Protein AF-A0A382CLF4-F1 (afdb_monomer_lite)

Sequence (168 aa):
VFVFDQLRSKDIPIRVMTAFILCCMLLLTVNLWRLQVASGEDYRVRQENQSVRAVRLPATRGRILDSNQQPLAVNRLRFDVHMYIDELRPLFYTHYMRLKDGRKLRRAEQDELGRTARYQVVSNLTMQVSLRLGQPLVLDEEKFHTHYYKRRYTPMAVMQDLSPAQVA

Radius of gyration: 30.99 Å; chains: 1; bounding box: 64×62×81 Å

pLDDT: mean 89.38, std 9.29, range [53.41, 97.75]

Secondary structure (DSSP, 8-state):
-HHHHHHH-S-HHHHHHHHHHHHHHHHHHHHHHIIIIISHHHHHHHHHHHT------PPPPPPEE-TT--EEE-----EEEEE-TTTTHHHHHHHHHHHHTT----HHHHHHHHHHHHHHHHHHHHHHHHHHTT---PPPHHHHHHHHHH-TTSPEEEEEEE-HHHH-

InterPro domains:
  IPR036138 Penicillin-binding protein, dimerisation domain superfamily [SSF56519] (49-166)
  IPR050515 Class D beta-lactamase/transpeptidase [PTHR30627] (15-108)

Structure (mmCIF, N/CA/C/O backbone):
data_AF-A0A382CLF4-F1
#
_entry.id   AF-A0A382CLF4-F1
#
loop_
_atom_site.group_PDB
_atom_site.id
_atom_site.type_symbol
_atom_site.label_atom_id
_atom_site.label_alt_id
_atom_site.label_comp_id
_atom_site.label_asym_id
_atom_site.label_entity_id
_atom_site.label_seq_id
_atom_site.pdbx_PDB_ins_code
_atom_site.Cartn_x
_atom_site.Cartn_y
_atom_site.Cartn_z
_atom_site.occupancy
_atom_site.B_iso_or_equiv
_atom_site.auth_seq_id
_atom_site.auth_comp_id
_atom_site.auth_asym_id
_atom_site.auth_atom_id
_atom_site.pdbx_PDB_model_num
ATOM 1 N N . VAL A 1 1 ? 24.792 6.329 -41.380 1.00 53.41 1 VAL A N 1
ATOM 2 C CA . VAL A 1 1 ? 25.362 7.071 -42.533 1.00 53.41 1 VAL A CA 1
ATOM 3 C C . VAL A 1 1 ? 26.866 6.817 -42.687 1.00 53.41 1 VAL A C 1
ATOM 5 O O . VAL A 1 1 ? 27.262 6.416 -43.767 1.00 53.41 1 VAL A O 1
ATOM 8 N N . PHE A 1 2 ? 27.679 6.888 -41.621 1.00 61.97 2 PHE A N 1
ATOM 9 C CA . PHE A 1 2 ? 29.140 6.640 -41.666 1.00 61.97 2 PHE A CA 1
ATOM 10 C C . PHE A 1 2 ? 29.607 5.262 -42.192 1.00 61.97 2 PHE A C 1
ATOM 12 O O . PHE A 1 2 ? 30.628 5.181 -42.864 1.00 61.97 2 PHE A O 1
ATOM 19 N N . VAL A 1 3 ? 28.873 4.174 -41.927 1.00 61.34 3 VAL A N 1
ATOM 20 C CA . VAL A 1 3 ? 29.285 2.808 -42.331 1.00 61.34 3 VAL A CA 1
ATOM 21 C C . VAL A 1 3 ? 29.252 2.608 -43.854 1.00 61.34 3 VAL A C 1
ATOM 23 O O . VAL A 1 3 ? 30.132 1.963 -44.418 1.00 61.34 3 VAL A O 1
ATOM 26 N N . PHE A 1 4 ? 28.259 3.194 -44.531 1.00 63.62 4 PHE A N 1
ATOM 27 C CA . PHE A 1 4 ? 28.125 3.111 -45.990 1.00 63.62 4 PHE A CA 1
ATOM 28 C C . PHE A 1 4 ? 29.195 3.933 -46.721 1.00 63.62 4 PHE A C 1
ATOM 30 O O . PHE A 1 4 ? 29.604 3.561 -47.818 1.00 63.62 4 PHE A O 1
ATOM 37 N N . ASP A 1 5 ? 29.680 5.007 -46.095 1.00 68.56 5 ASP A N 1
ATOM 38 C CA . ASP A 1 5 ? 30.739 5.861 -46.639 1.00 68.56 5 ASP A CA 1
ATOM 39 C C . ASP A 1 5 ? 32.111 5.159 -46.599 1.00 68.56 5 ASP A C 1
ATOM 41 O O . ASP A 1 5 ? 32.848 5.137 -47.584 1.00 68.56 5 ASP A O 1
ATOM 45 N N . GLN A 1 6 ? 32.402 4.436 -45.511 1.00 65.75 6 GLN A N 1
ATOM 46 C CA . GLN A 1 6 ? 33.619 3.620 -45.383 1.00 65.75 6 GLN A CA 1
ATOM 47 C C . GLN A 1 6 ? 33.684 2.443 -46.371 1.00 65.75 6 GLN A C 1
ATOM 49 O O . GLN A 1 6 ? 34.771 2.071 -46.807 1.00 65.75 6 GLN A O 1
ATOM 54 N N . LEU A 1 7 ? 32.540 1.878 -46.775 1.00 63.50 7 LEU A N 1
ATOM 55 C CA . LEU A 1 7 ? 32.471 0.820 -47.795 1.00 63.50 7 LEU A CA 1
ATOM 56 C C . LEU A 1 7 ? 32.799 1.330 -49.212 1.00 63.50 7 LEU A C 1
ATOM 58 O O . LEU A 1 7 ? 33.205 0.539 -50.067 1.00 63.50 7 LEU A O 1
ATOM 62 N N . ARG A 1 8 ? 32.639 2.640 -49.454 1.00 67.31 8 ARG A N 1
ATOM 63 C CA . ARG A 1 8 ? 32.899 3.315 -50.737 1.00 67.31 8 ARG A CA 1
ATOM 64 C C . ARG A 1 8 ? 34.306 3.927 -50.828 1.00 67.31 8 ARG A C 1
ATOM 66 O O . ARG A 1 8 ? 34.710 4.347 -51.912 1.00 67.31 8 ARG A O 1
ATOM 73 N N . SER A 1 9 ? 35.056 3.952 -49.724 1.00 64.50 9 SER A N 1
ATOM 74 C CA . SER A 1 9 ? 36.458 4.382 -49.690 1.00 64.50 9 SER A CA 1
ATOM 75 C C . SER A 1 9 ? 37.330 3.561 -50.657 1.00 64.50 9 SER A C 1
ATOM 77 O O . SER A 1 9 ? 37.140 2.353 -50.825 1.00 64.50 9 SER A O 1
ATOM 79 N N . LYS A 1 10 ? 38.302 4.223 -51.305 1.00 68.81 10 LYS A N 1
ATOM 80 C CA . LYS A 1 10 ? 39.307 3.574 -52.169 1.00 68.81 10 LYS A CA 1
ATOM 81 C C . LYS A 1 10 ? 40.304 2.719 -51.375 1.00 68.81 10 LYS A C 1
ATOM 83 O O . LYS A 1 10 ? 40.949 1.852 -51.965 1.00 68.81 10 LYS A O 1
ATOM 88 N N . ASP A 1 11 ? 40.405 2.926 -50.063 1.00 78.94 11 ASP A N 1
ATOM 89 C CA . ASP A 1 11 ? 41.375 2.249 -49.210 1.00 78.94 11 ASP A CA 1
ATOM 90 C C . ASP A 1 11 ? 40.897 0.831 -48.875 1.00 78.94 11 ASP A C 1
ATOM 92 O O . ASP A 1 11 ? 40.051 0.601 -48.006 1.00 78.94 11 ASP A O 1
ATOM 96 N N . ILE A 1 12 ? 41.491 -0.147 -49.565 1.00 78.31 12 ILE A N 1
ATOM 97 C CA . ILE A 1 12 ? 41.254 -1.585 -49.377 1.00 78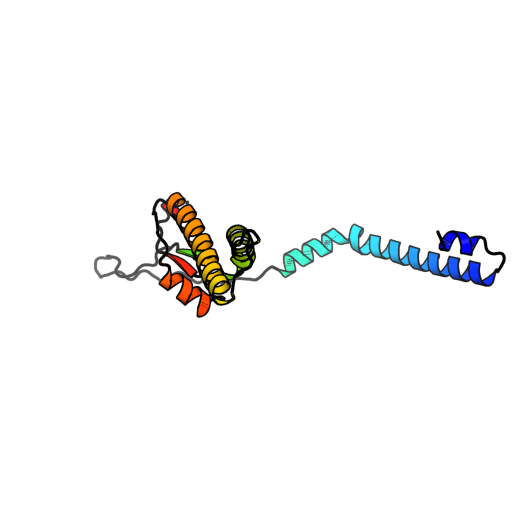.31 12 ILE A CA 1
ATOM 98 C C . ILE A 1 12 ? 41.260 -2.019 -47.892 1.00 78.31 12 ILE A C 1
ATOM 100 O O . ILE A 1 12 ? 40.334 -2.746 -47.518 1.00 78.31 12 ILE A O 1
ATOM 104 N N . PRO A 1 13 ? 42.212 -1.601 -47.023 1.00 83.25 13 PRO A N 1
ATOM 105 C CA . PRO A 1 13 ? 42.238 -2.078 -45.637 1.00 83.25 13 PRO A CA 1
ATOM 106 C C . PRO A 1 13 ? 41.023 -1.629 -44.811 1.00 83.25 13 PRO A C 1
ATOM 108 O O . PRO A 1 13 ? 40.501 -2.416 -44.021 1.00 83.25 13 PRO A O 1
ATOM 111 N N . ILE A 1 14 ? 40.521 -0.406 -45.023 1.00 84.56 14 ILE A N 1
ATOM 112 C CA . ILE A 1 14 ? 39.359 0.121 -44.288 1.00 84.56 14 ILE A CA 1
ATOM 113 C C . ILE A 1 14 ? 38.107 -0.673 -44.666 1.00 84.56 14 ILE A C 1
ATOM 115 O O . ILE A 1 14 ? 37.369 -1.123 -43.791 1.00 84.56 14 ILE A O 1
ATOM 119 N N . ARG A 1 15 ? 37.913 -0.940 -45.962 1.00 82.69 15 ARG A N 1
ATOM 120 C CA . ARG A 1 15 ? 36.762 -1.705 -46.457 1.00 82.69 15 ARG A CA 1
ATOM 121 C C . ARG A 1 15 ? 36.722 -3.130 -45.904 1.00 82.69 15 ARG A C 1
ATOM 123 O O . ARG A 1 15 ? 35.647 -3.610 -45.548 1.00 82.69 15 ARG A O 1
ATOM 130 N N . VAL A 1 16 ? 37.875 -3.798 -45.813 1.00 88.50 16 VAL A N 1
ATOM 131 C CA . VAL A 1 16 ? 37.975 -5.156 -45.248 1.00 88.50 16 VAL A CA 1
ATOM 132 C C . VAL A 1 16 ? 37.625 -5.154 -43.759 1.00 88.50 16 VAL A C 1
ATOM 134 O O . VAL A 1 16 ? 36.841 -5.993 -43.318 1.00 88.50 16 VAL A O 1
ATOM 137 N N . MET A 1 17 ? 38.131 -4.183 -42.993 1.00 87.75 17 MET A N 1
ATOM 138 C CA . MET A 1 17 ? 37.821 -4.057 -41.567 1.00 87.75 17 MET A CA 1
ATOM 139 C C . MET A 1 17 ? 36.333 -3.759 -41.323 1.00 87.75 17 MET A C 1
ATOM 141 O O . MET A 1 17 ? 35.707 -4.408 -40.486 1.00 87.75 17 MET A O 1
ATOM 145 N N . THR A 1 18 ? 35.735 -2.835 -42.082 1.00 88.44 18 THR A N 1
ATOM 146 C CA . THR A 1 18 ? 34.300 -2.524 -41.981 1.00 88.44 18 THR A CA 1
ATOM 147 C C . THR A 1 18 ? 33.437 -3.738 -42.338 1.00 88.44 18 THR A C 1
ATOM 149 O O . THR A 1 18 ? 32.469 -4.025 -41.634 1.00 88.44 18 THR A O 1
ATOM 152 N N . ALA A 1 19 ? 33.802 -4.496 -43.380 1.00 89.06 19 ALA A N 1
ATOM 153 C CA . ALA A 1 19 ? 33.103 -5.728 -43.750 1.00 89.06 19 ALA A CA 1
ATOM 154 C C . ALA A 1 19 ? 33.212 -6.810 -42.660 1.00 89.06 19 ALA A C 1
ATOM 156 O O . ALA A 1 19 ? 32.220 -7.470 -42.350 1.00 89.06 19 ALA A O 1
ATOM 157 N N . PHE A 1 20 ? 34.384 -6.953 -42.035 1.00 93.88 20 PHE A N 1
ATOM 158 C CA . PHE A 1 20 ? 34.587 -7.875 -40.918 1.00 93.88 20 PHE A CA 1
ATOM 159 C C . PHE A 1 20 ? 33.713 -7.514 -39.708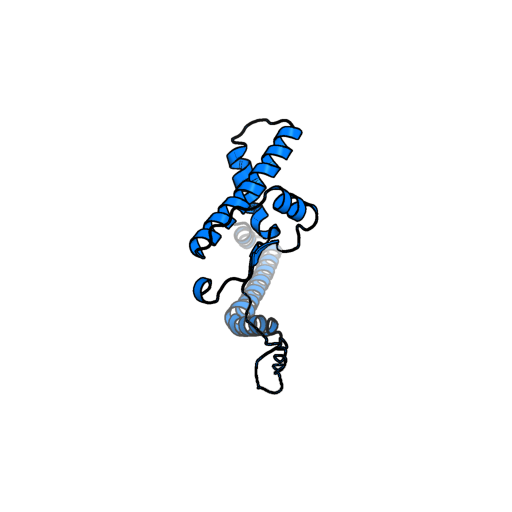 1.00 93.88 20 PHE A C 1
ATOM 161 O O . PHE A 1 20 ? 33.002 -8.370 -39.185 1.00 93.88 20 PHE A O 1
ATOM 168 N N . ILE A 1 21 ? 33.695 -6.239 -39.304 1.00 93.62 21 ILE A N 1
ATOM 169 C CA . ILE A 1 21 ? 32.867 -5.764 -38.183 1.00 93.62 21 ILE A CA 1
ATOM 170 C C . ILE A 1 21 ? 31.377 -5.981 -38.473 1.00 93.62 21 ILE A C 1
ATOM 172 O O . ILE A 1 21 ? 30.648 -6.447 -37.598 1.00 93.62 21 ILE A O 1
ATOM 176 N N . LEU A 1 22 ? 30.922 -5.690 -39.697 1.00 93.31 22 LEU A N 1
ATOM 177 C CA . LEU A 1 22 ? 29.537 -5.931 -40.108 1.00 93.31 22 LEU A CA 1
ATOM 178 C C . LEU A 1 22 ? 29.168 -7.415 -40.056 1.00 93.31 22 LEU A C 1
ATOM 180 O O . LEU A 1 22 ? 28.083 -7.751 -39.585 1.00 93.31 22 LEU A O 1
ATOM 184 N N . CYS A 1 23 ? 30.072 -8.296 -40.484 1.00 95.25 23 CYS A N 1
ATOM 185 C CA . CYS A 1 23 ? 29.877 -9.739 -40.388 1.00 95.25 23 CYS A CA 1
ATOM 186 C C . CYS A 1 23 ? 29.719 -10.181 -38.924 1.00 95.25 23 CYS A C 1
ATOM 188 O O . CYS A 1 23 ? 28.744 -10.849 -38.585 1.00 95.25 23 CYS A O 1
ATOM 190 N N . CYS A 1 24 ? 30.611 -9.732 -38.035 1.00 96.12 24 CYS A N 1
ATOM 191 C CA . CYS A 1 24 ? 30.525 -10.013 -36.601 1.00 96.12 24 CYS A CA 1
ATOM 192 C C . CYS A 1 24 ? 29.220 -9.490 -35.982 1.00 96.12 24 CYS A C 1
ATOM 194 O O . CYS A 1 24 ? 28.570 -10.208 -35.223 1.00 96.12 24 CYS A O 1
ATOM 196 N N . MET A 1 25 ? 28.808 -8.266 -36.327 1.00 96.06 25 MET A N 1
ATOM 197 C CA . MET A 1 25 ? 27.543 -7.685 -35.863 1.00 96.06 25 MET A CA 1
ATOM 198 C C . MET A 1 25 ? 26.342 -8.515 -36.312 1.00 96.06 25 MET A C 1
ATOM 200 O O . MET A 1 25 ? 25.481 -8.830 -35.495 1.00 96.06 25 MET A O 1
ATOM 204 N N . LEU A 1 26 ? 26.312 -8.932 -37.579 1.00 96.25 26 LEU A N 1
ATOM 205 C CA . LEU A 1 26 ? 25.237 -9.763 -38.111 1.00 96.25 26 LEU A CA 1
ATOM 206 C C . LEU A 1 26 ? 25.176 -11.126 -37.403 1.00 96.25 26 LEU A C 1
ATOM 208 O O . LEU A 1 26 ? 24.095 -11.587 -37.038 1.00 96.25 26 LEU A O 1
ATOM 212 N N . LEU A 1 27 ? 26.334 -11.731 -37.128 1.00 97.06 27 LEU A N 1
ATOM 213 C CA . LEU A 1 27 ? 26.445 -12.987 -36.384 1.00 97.06 27 LEU A CA 1
ATOM 214 C C . LEU A 1 27 ? 25.888 -12.845 -34.953 1.00 97.06 27 LEU A C 1
ATOM 216 O O . LEU A 1 27 ? 25.154 -13.716 -34.477 1.00 97.06 27 LEU A O 1
ATOM 220 N N . LEU A 1 28 ? 26.177 -11.731 -34.274 1.00 96.00 28 LEU A N 1
ATOM 221 C CA . LEU A 1 28 ? 25.608 -11.429 -32.957 1.00 96.00 28 LEU A CA 1
ATOM 222 C C . LEU A 1 28 ? 24.091 -11.223 -33.024 1.00 96.00 28 LEU A C 1
ATOM 224 O O . LEU A 1 28 ? 23.378 -11.773 -32.188 1.00 96.00 28 LEU A O 1
ATOM 228 N N . THR A 1 29 ? 23.582 -10.494 -34.022 1.00 96.44 29 THR A N 1
ATOM 229 C CA . THR A 1 29 ? 22.136 -10.280 -34.202 1.00 96.44 29 THR A CA 1
ATOM 230 C C . THR A 1 29 ? 21.389 -11.596 -34.406 1.00 96.44 29 THR A C 1
ATOM 232 O O . THR A 1 29 ? 20.351 -11.806 -33.783 1.00 96.44 29 THR A O 1
ATOM 235 N N . VAL A 1 30 ? 21.928 -12.511 -35.218 1.00 96.12 30 VAL A N 1
ATOM 236 C CA . VAL A 1 30 ? 21.322 -13.835 -35.445 1.00 96.12 30 VAL A CA 1
ATOM 237 C C . VAL A 1 30 ? 21.311 -14.669 -34.161 1.00 96.12 30 VAL A C 1
ATOM 239 O O . VAL A 1 30 ? 20.292 -15.275 -33.827 1.00 96.12 30 VAL A O 1
ATOM 242 N N . ASN A 1 31 ? 22.409 -14.676 -33.399 1.00 93.94 31 ASN A N 1
ATOM 243 C CA . ASN A 1 31 ? 22.447 -15.373 -32.110 1.00 93.94 31 ASN A CA 1
ATOM 244 C C . ASN A 1 31 ? 21.462 -14.776 -31.101 1.00 93.94 31 ASN A C 1
ATOM 246 O O . ASN A 1 31 ? 20.793 -15.516 -30.380 1.00 93.94 31 ASN A O 1
ATOM 250 N N . LEU A 1 32 ? 21.343 -13.448 -31.070 1.00 93.06 32 LEU A N 1
ATOM 251 C CA . LEU A 1 32 ? 20.417 -12.759 -30.183 1.00 93.06 32 LEU A CA 1
ATOM 252 C C . LEU A 1 32 ? 18.964 -13.070 -30.547 1.00 93.06 32 LEU A C 1
ATOM 254 O O . LEU A 1 32 ? 18.178 -13.389 -29.660 1.00 93.06 32 LEU A O 1
ATOM 258 N N . TRP A 1 33 ? 18.627 -13.056 -31.840 1.00 93.44 33 TRP A N 1
ATOM 259 C CA . TRP A 1 33 ? 17.313 -13.473 -32.329 1.00 93.44 33 TRP A CA 1
ATOM 260 C C . TRP A 1 33 ? 16.991 -14.899 -31.888 1.00 93.44 33 TRP A C 1
ATOM 262 O O . TRP A 1 33 ? 15.902 -15.165 -31.385 1.00 93.44 33 TRP A O 1
ATOM 272 N N . ARG A 1 34 ? 17.947 -15.824 -32.020 1.00 89.50 34 ARG A N 1
ATOM 273 C CA . ARG A 1 34 ? 17.763 -17.208 -31.574 1.00 89.50 34 ARG A CA 1
ATOM 274 C C . ARG A 1 34 ? 17.477 -17.281 -30.071 1.00 89.50 34 ARG A C 1
ATOM 276 O O . ARG A 1 34 ? 16.530 -17.950 -29.675 1.00 89.50 34 ARG A O 1
ATOM 283 N N . LEU A 1 35 ? 18.257 -16.584 -29.245 1.00 86.31 35 LEU A N 1
ATOM 284 C CA . LEU A 1 35 ? 18.095 -16.621 -27.790 1.00 86.31 35 LEU A CA 1
ATOM 285 C C . LEU A 1 35 ? 16.785 -15.962 -27.329 1.00 86.31 35 LEU A C 1
ATOM 287 O O . LEU A 1 35 ? 16.115 -16.485 -26.442 1.00 86.31 35 LEU A O 1
ATOM 291 N N . GLN A 1 36 ? 16.421 -14.827 -27.927 1.00 85.69 36 GLN A N 1
ATOM 292 C CA . GLN A 1 36 ? 15.265 -14.034 -27.507 1.00 85.69 36 GLN A CA 1
ATOM 293 C C . GLN A 1 36 ? 13.946 -14.525 -28.112 1.00 85.69 36 GLN A C 1
ATOM 295 O O . GLN A 1 36 ? 12.949 -14.600 -27.402 1.00 85.69 36 GLN A O 1
ATOM 300 N N . VAL A 1 37 ? 13.923 -14.849 -29.408 1.00 85.56 37 VAL A N 1
ATOM 301 C CA . VAL A 1 37 ? 12.690 -15.177 -30.142 1.00 85.56 37 VAL A CA 1
ATOM 302 C C . VAL A 1 37 ? 12.437 -16.680 -30.154 1.00 85.56 37 VAL A C 1
ATOM 304 O O . VAL A 1 37 ? 11.333 -17.106 -29.838 1.00 85.56 37 VAL A O 1
ATOM 307 N N . ALA A 1 38 ? 13.446 -17.497 -30.479 1.00 81.88 38 ALA A N 1
ATOM 308 C CA . ALA A 1 38 ? 13.248 -18.947 -30.588 1.00 81.88 38 ALA A CA 1
ATOM 309 C C . ALA A 1 38 ? 13.198 -19.653 -29.222 1.00 81.88 38 ALA A C 1
ATOM 311 O O . ALA A 1 38 ? 12.512 -20.658 -29.090 1.00 81.88 38 ALA A O 1
ATOM 312 N N . SER A 1 39 ? 13.899 -19.131 -28.210 1.00 77.62 39 SER A N 1
ATOM 313 C CA . SER A 1 39 ? 13.930 -19.706 -26.853 1.00 77.62 39 SER A CA 1
ATOM 314 C C . SER A 1 39 ? 13.212 -18.854 -25.800 1.00 77.62 39 SER A C 1
ATOM 316 O O . SER A 1 39 ? 13.235 -19.194 -24.618 1.00 77.62 39 SER A O 1
ATOM 318 N N . GLY A 1 40 ? 12.568 -17.750 -26.196 1.00 77.88 40 GLY A N 1
ATOM 319 C CA . GLY A 1 40 ? 11.937 -16.812 -25.261 1.00 77.88 40 GLY A CA 1
ATOM 320 C C . GLY A 1 40 ? 10.851 -17.446 -24.390 1.00 77.88 40 GLY A C 1
ATOM 321 O O . GLY A 1 40 ? 10.745 -17.126 -23.207 1.00 77.88 40 GLY A O 1
ATOM 322 N N . GLU A 1 41 ? 10.083 -18.387 -24.943 1.00 77.50 41 GLU A N 1
ATOM 323 C CA . GLU A 1 41 ? 9.025 -19.084 -24.208 1.00 77.50 41 GLU A CA 1
ATOM 324 C C . GLU A 1 41 ? 9.581 -19.996 -23.104 1.00 77.50 41 GLU A C 1
ATOM 326 O O . GLU A 1 41 ? 9.107 -19.938 -21.969 1.00 77.50 41 GLU A O 1
ATOM 331 N N . ASP A 1 42 ? 10.660 -20.735 -23.376 1.00 78.62 42 ASP A N 1
ATOM 332 C CA . ASP A 1 42 ? 11.326 -21.587 -22.381 1.00 78.62 42 ASP A CA 1
ATOM 333 C C . ASP A 1 42 ? 11.903 -20.771 -21.216 1.00 78.62 42 ASP A C 1
ATOM 335 O O . ASP A 1 42 ? 11.820 -21.173 -20.050 1.00 78.62 42 ASP A O 1
ATOM 339 N N . TYR A 1 43 ? 12.486 -19.603 -21.508 1.00 75.12 43 TYR A N 1
ATOM 340 C CA . TYR A 1 43 ? 13.004 -18.705 -20.475 1.00 75.12 43 TYR A CA 1
ATOM 341 C C . TYR A 1 43 ? 11.885 -18.029 -19.676 1.00 75.12 43 TYR A C 1
ATOM 343 O O . TYR A 1 43 ? 12.040 -17.860 -18.465 1.00 75.12 43 TYR A O 1
ATOM 351 N N . ARG A 1 44 ? 10.745 -17.716 -20.306 1.00 73.38 44 ARG A N 1
ATOM 352 C CA . ARG A 1 44 ? 9.550 -17.209 -19.614 1.00 73.38 44 ARG A CA 1
ATOM 353 C C . ARG A 1 44 ? 9.024 -18.232 -18.606 1.00 73.38 44 ARG A C 1
ATOM 355 O O . ARG A 1 44 ? 8.850 -17.889 -17.441 1.00 73.38 44 ARG A O 1
ATOM 362 N N . VAL A 1 45 ? 8.885 -19.496 -19.011 1.00 73.56 45 VAL A N 1
ATOM 363 C CA . VAL A 1 45 ? 8.438 -20.584 -18.120 1.00 73.56 45 VAL A CA 1
ATOM 364 C C . VAL A 1 45 ? 9.420 -20.802 -16.962 1.00 73.56 45 VAL A C 1
ATOM 366 O O . VAL A 1 45 ? 9.015 -21.003 -15.817 1.00 73.56 45 VAL A O 1
ATOM 369 N N . ARG A 1 46 ? 10.733 -20.716 -17.213 1.00 75.38 46 ARG A N 1
ATOM 370 C CA . ARG A 1 46 ? 11.749 -20.796 -16.147 1.00 75.38 46 ARG A CA 1
ATOM 371 C C . ARG A 1 46 ? 11.677 -19.614 -15.179 1.00 75.38 46 ARG A C 1
ATOM 373 O O . ARG A 1 46 ? 11.854 -19.822 -13.982 1.00 75.38 46 ARG A O 1
ATOM 380 N N . GLN A 1 47 ? 11.404 -18.405 -15.667 1.00 73.94 47 GLN A N 1
ATOM 381 C CA . GLN A 1 47 ? 11.220 -17.219 -14.827 1.00 73.94 47 GLN A CA 1
ATOM 382 C C . GLN A 1 47 ? 9.958 -17.327 -13.958 1.00 73.94 47 GLN A C 1
ATOM 384 O O . GLN A 1 47 ? 10.005 -16.993 -12.776 1.00 73.94 47 GLN A O 1
ATOM 389 N N . GLU A 1 48 ? 8.858 -17.833 -14.516 1.00 69.69 48 GLU A N 1
ATOM 390 C CA . GLU A 1 48 ? 7.625 -18.113 -13.771 1.00 69.69 48 GLU A CA 1
ATOM 391 C C . GLU A 1 48 ? 7.887 -19.142 -12.660 1.00 69.69 48 GLU A C 1
ATOM 39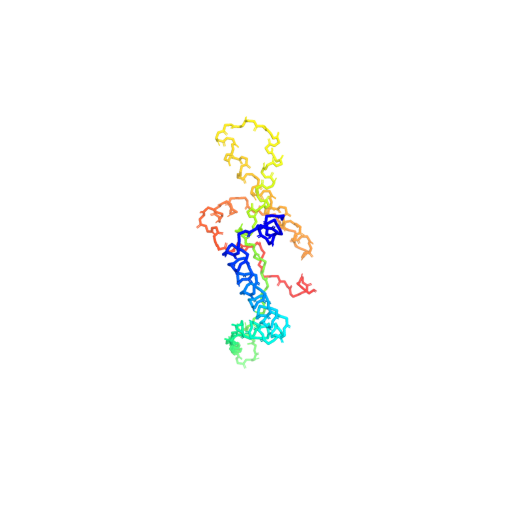3 O O . GLU A 1 48 ? 7.593 -18.887 -11.489 1.00 69.69 48 GLU A O 1
ATOM 398 N N . ASN A 1 49 ? 8.565 -20.248 -12.982 1.00 69.81 49 ASN A N 1
ATOM 399 C CA . ASN A 1 49 ? 8.899 -21.294 -12.013 1.00 69.81 49 ASN A CA 1
ATOM 400 C C . ASN A 1 49 ? 9.910 -20.852 -10.940 1.00 69.81 49 ASN A C 1
ATOM 402 O O . ASN A 1 49 ? 9.834 -21.320 -9.805 1.00 69.81 49 ASN A O 1
ATOM 406 N N . GLN A 1 50 ? 10.816 -19.916 -11.248 1.00 74.94 50 GLN A N 1
ATOM 407 C CA . GLN A 1 50 ? 11.772 -19.362 -10.277 1.00 74.94 50 GLN A CA 1
ATOM 408 C C . GLN A 1 50 ? 11.082 -18.602 -9.129 1.00 74.94 50 GLN A C 1
ATOM 410 O O . GLN A 1 50 ? 11.675 -18.398 -8.070 1.00 74.94 50 GLN A O 1
ATOM 415 N N . SER A 1 51 ? 9.821 -18.202 -9.314 1.00 71.19 51 SER A N 1
ATOM 416 C CA . SER A 1 51 ? 9.013 -17.539 -8.286 1.00 71.19 51 SER A CA 1
ATOM 417 C C . SER A 1 51 ? 8.154 -18.492 -7.443 1.00 71.19 51 SER A C 1
ATOM 419 O O . SER A 1 51 ? 7.473 -18.049 -6.514 1.00 71.19 51 SER A O 1
ATOM 421 N N . VAL A 1 52 ? 8.200 -19.805 -7.704 1.00 74.94 52 VAL A N 1
ATOM 422 C CA . VAL A 1 52 ? 7.407 -20.788 -6.957 1.00 74.94 52 VAL A CA 1
ATOM 423 C C . VAL A 1 52 ? 8.059 -21.051 -5.602 1.00 74.94 52 VAL A C 1
ATOM 425 O O . VAL A 1 52 ? 9.035 -21.787 -5.469 1.00 74.94 52 VAL A O 1
ATOM 428 N N . ARG A 1 53 ? 7.490 -20.449 -4.558 1.00 79.06 53 ARG A N 1
ATOM 429 C CA . ARG A 1 53 ? 7.863 -20.697 -3.164 1.00 79.06 53 ARG A CA 1
ATOM 430 C C . ARG A 1 53 ? 6.804 -21.564 -2.496 1.00 79.06 53 ARG A C 1
ATOM 432 O O . ARG A 1 53 ? 5.657 -21.146 -2.369 1.00 79.06 53 ARG A O 1
ATOM 439 N N . ALA A 1 54 ? 7.196 -22.733 -1.989 1.00 80.81 54 ALA A N 1
ATOM 440 C CA . ALA A 1 54 ? 6.326 -23.520 -1.122 1.00 80.81 54 ALA A CA 1
ATOM 441 C C . ALA A 1 54 ? 6.061 -22.742 0.181 1.00 80.81 54 ALA A C 1
ATOM 443 O O . ALA A 1 54 ? 6.971 -22.509 0.980 1.00 80.81 54 ALA A O 1
ATOM 444 N N . VAL A 1 55 ? 4.816 -22.311 0.389 1.00 83.31 55 VAL A N 1
ATOM 445 C CA . VAL A 1 55 ? 4.374 -21.689 1.642 1.00 83.31 55 VAL A CA 1
ATOM 446 C C . VAL A 1 55 ? 3.735 -22.770 2.504 1.00 83.31 55 VAL A C 1
ATOM 448 O O . VAL A 1 55 ? 2.808 -23.454 2.076 1.00 83.31 55 VAL A O 1
ATOM 451 N N . ARG A 1 56 ? 4.228 -22.940 3.734 1.00 86.31 56 ARG A N 1
ATOM 452 C CA . ARG A 1 56 ? 3.616 -23.862 4.694 1.00 86.31 56 ARG A CA 1
ATOM 453 C C . ARG A 1 56 ? 2.260 -23.306 5.117 1.00 86.31 56 ARG A C 1
ATOM 455 O O . ARG A 1 56 ? 2.207 -22.257 5.754 1.00 86.31 56 ARG A O 1
ATOM 462 N N . LEU A 1 57 ? 1.188 -24.033 4.820 1.00 88.06 57 LEU A N 1
ATOM 463 C CA . LEU A 1 57 ? -0.128 -23.752 5.384 1.00 88.06 57 LEU A CA 1
ATOM 464 C C . LEU A 1 57 ? -0.140 -24.246 6.841 1.00 88.06 57 LEU A C 1
ATOM 466 O O . LEU A 1 57 ? 0.039 -25.446 7.074 1.00 88.06 57 LEU A O 1
ATOM 470 N N . PRO A 1 58 ? -0.262 -23.357 7.843 1.00 87.38 58 PRO A N 1
ATOM 471 C CA . PRO A 1 58 ? -0.330 -23.783 9.233 1.00 87.38 58 PRO A CA 1
ATOM 472 C C . PRO A 1 58 ? -1.633 -24.553 9.477 1.00 87.38 58 PRO A C 1
ATOM 474 O O . PRO A 1 58 ? -2.698 -24.162 9.001 1.00 87.38 58 PRO A O 1
ATOM 477 N N . ALA A 1 59 ? -1.559 -25.640 10.246 1.00 88.19 59 ALA A N 1
ATOM 478 C CA . ALA A 1 59 ? -2.755 -26.356 10.672 1.00 88.19 59 ALA A CA 1
ATOM 479 C C . ALA A 1 59 ? -3.596 -25.472 11.608 1.00 88.19 59 ALA A C 1
ATOM 481 O O . ALA A 1 59 ? -3.063 -24.771 12.473 1.00 88.19 59 ALA A O 1
ATOM 482 N N . THR A 1 60 ? -4.918 -25.507 11.451 1.00 88.31 60 THR A N 1
ATOM 483 C CA . THR A 1 60 ? -5.838 -24.810 12.357 1.00 88.31 60 THR A CA 1
ATOM 484 C C . THR A 1 60 ? -5.793 -25.459 13.743 1.00 88.31 60 THR A C 1
ATOM 486 O O . THR A 1 60 ? -5.813 -26.683 13.863 1.00 88.31 60 THR A O 1
ATOM 489 N N . ARG A 1 61 ? -5.744 -24.646 14.805 1.00 91.56 61 ARG A N 1
ATOM 490 C CA . ARG A 1 61 ? -5.818 -25.141 16.187 1.00 91.56 61 ARG A CA 1
ATOM 491 C C . ARG A 1 61 ? -7.175 -25.807 16.448 1.00 91.56 61 ARG A C 1
ATOM 493 O O . ARG A 1 61 ? -8.205 -25.294 16.014 1.00 91.56 61 ARG A O 1
ATOM 500 N N . GLY A 1 62 ? -7.165 -26.920 17.184 1.00 92.69 62 GLY A N 1
ATOM 501 C CA . GLY A 1 62 ? -8.383 -27.605 17.621 1.00 92.69 62 GLY A CA 1
ATOM 502 C C . GLY A 1 62 ? -9.278 -26.717 18.492 1.00 92.69 62 GLY A C 1
ATOM 503 O O . GLY A 1 62 ? -8.793 -25.829 19.198 1.00 92.69 62 GLY A O 1
ATOM 504 N N . ARG A 1 63 ? -10.591 -26.961 18.433 1.00 93.50 63 ARG A N 1
ATOM 505 C CA . ARG A 1 63 ? -11.590 -26.258 19.252 1.00 93.50 63 ARG A CA 1
ATOM 506 C C . ARG A 1 63 ? -11.515 -26.769 20.689 1.00 93.50 63 ARG A C 1
ATOM 508 O O . ARG A 1 63 ? -11.462 -27.977 20.901 1.00 93.50 63 ARG A O 1
ATOM 515 N N . ILE A 1 64 ? -11.537 -25.861 21.659 1.00 95.44 64 ILE A N 1
ATOM 516 C CA . ILE A 1 64 ? -11.649 -26.213 23.077 1.00 95.44 64 ILE A CA 1
ATOM 517 C C . ILE A 1 64 ? -13.122 -26.106 23.448 1.00 95.44 64 ILE A C 1
ATOM 519 O O . ILE A 1 64 ? -13.722 -25.041 23.278 1.00 95.44 64 ILE A O 1
ATOM 523 N N . LEU A 1 65 ? -13.693 -27.215 23.908 1.00 96.38 65 LEU A N 1
ATOM 524 C CA . LEU A 1 65 ? -15.089 -27.324 24.313 1.00 96.38 65 LEU A CA 1
ATOM 525 C C . LEU A 1 65 ? -15.161 -27.622 25.815 1.00 96.38 65 LEU A C 1
ATOM 527 O O . LEU A 1 65 ? -14.280 -28.293 26.351 1.00 96.38 65 LEU A O 1
ATOM 531 N N . ASP A 1 66 ? -16.209 -27.142 26.473 1.00 96.38 66 ASP A N 1
ATOM 532 C CA . ASP A 1 66 ? -16.591 -27.597 27.811 1.00 96.38 66 ASP A CA 1
ATOM 533 C C . ASP A 1 66 ? -17.178 -29.029 27.759 1.00 96.38 66 ASP A C 1
ATOM 535 O O . ASP A 1 66 ? -17.498 -29.553 26.690 1.00 96.38 66 ASP A O 1
ATOM 539 N N . SER A 1 67 ? -17.355 -29.652 28.923 1.00 96.00 67 SER A N 1
ATOM 540 C CA . SER A 1 67 ? -18.076 -30.909 29.162 1.00 96.00 67 SER A CA 1
ATOM 541 C C . SER A 1 67 ? -19.431 -30.999 28.443 1.00 96.00 67 SER A C 1
ATOM 543 O O . SER A 1 67 ? -19.781 -32.058 27.927 1.00 96.00 67 SER A O 1
ATOM 545 N N . ASN A 1 68 ? -20.148 -29.878 28.312 1.00 96.75 68 ASN A N 1
ATOM 546 C CA . ASN A 1 68 ? -21.416 -29.774 27.577 1.00 96.75 68 ASN A CA 1
ATOM 547 C C . ASN A 1 68 ? -21.249 -29.533 26.060 1.00 96.75 68 ASN A C 1
ATOM 549 O O . ASN A 1 68 ? -22.188 -29.101 25.395 1.00 96.75 68 ASN A O 1
ATOM 553 N N . GLN A 1 69 ? -20.048 -29.735 25.509 1.00 92.44 69 GLN A N 1
ATOM 554 C CA . GLN A 1 69 ? -19.666 -29.443 24.118 1.00 92.44 69 GLN A CA 1
ATOM 555 C C . GLN A 1 69 ? -19.789 -27.966 23.693 1.00 92.44 69 GLN A C 1
ATOM 557 O O . GLN A 1 69 ? -19.720 -27.645 22.503 1.00 92.44 69 GLN A O 1
ATOM 562 N N . GLN A 1 70 ? -19.921 -27.038 24.643 1.00 95.44 70 GLN A N 1
ATOM 563 C CA . GLN A 1 70 ? -19.972 -25.610 24.337 1.00 95.44 70 GLN A CA 1
ATOM 564 C C . GLN A 1 70 ? -18.569 -25.067 24.025 1.00 95.44 70 GLN A C 1
ATOM 566 O O . GLN A 1 70 ? -17.631 -25.337 24.777 1.00 95.44 70 GLN A O 1
ATOM 571 N N . PRO A 1 71 ? -18.383 -24.310 22.930 1.00 93.62 71 PRO A N 1
ATOM 572 C CA . PRO A 1 71 ? -17.070 -23.807 22.548 1.00 93.62 71 PRO A CA 1
ATOM 573 C C . PRO A 1 71 ? -16.571 -22.707 23.493 1.00 93.62 71 PRO A C 1
ATOM 575 O O . PRO A 1 71 ? -17.167 -21.638 23.565 1.00 93.62 71 PRO A O 1
ATOM 578 N N . LEU A 1 72 ? -15.427 -22.943 24.141 1.00 93.38 72 LEU A N 1
ATOM 579 C CA . LEU A 1 72 ? -14.713 -21.955 24.961 1.00 93.38 72 LEU A CA 1
ATOM 580 C C . LEU A 1 72 ? -13.639 -21.206 24.161 1.00 93.38 72 LEU A C 1
ATOM 582 O O . LEU A 1 72 ? -13.414 -20.019 24.373 1.00 93.38 72 LEU A O 1
ATOM 586 N N . ALA A 1 73 ? -12.978 -21.888 23.222 1.00 93.12 73 ALA A N 1
ATOM 587 C CA . ALA A 1 73 ? -12.005 -21.270 22.326 1.00 93.12 73 ALA A CA 1
ATOM 588 C C . ALA A 1 73 ? -12.086 -21.885 20.927 1.00 93.12 73 ALA A C 1
ATOM 590 O O . ALA A 1 73 ? -11.972 -23.102 20.751 1.00 93.12 73 ALA A O 1
ATOM 591 N N . VAL A 1 74 ? -12.261 -21.029 19.921 1.00 92.56 74 VAL A N 1
ATOM 592 C CA . VAL A 1 74 ? -12.335 -21.409 18.506 1.00 92.56 74 VAL A CA 1
ATOM 593 C C . VAL A 1 74 ? -11.488 -20.465 17.665 1.00 92.56 74 VAL A C 1
ATOM 595 O O . VAL A 1 74 ? -11.286 -19.307 18.027 1.00 92.56 74 VAL A O 1
ATOM 598 N N . ASN A 1 75 ? -10.997 -20.958 16.530 1.00 91.56 75 ASN A N 1
ATOM 599 C CA . ASN A 1 75 ? -10.409 -20.086 15.524 1.00 91.56 75 ASN A CA 1
ATOM 600 C C . ASN A 1 75 ? -11.533 -19.360 14.768 1.00 91.56 75 ASN A C 1
ATOM 602 O O . ASN A 1 75 ? -12.531 -19.984 14.407 1.00 91.56 75 ASN A O 1
ATOM 606 N N . ARG A 1 76 ? -11.359 -18.062 14.519 1.00 87.75 76 ARG A N 1
ATOM 607 C CA . ARG A 1 76 ? -12.283 -17.244 13.731 1.00 87.75 76 ARG A CA 1
ATOM 608 C C . ARG A 1 76 ? -11.509 -16.479 12.671 1.00 87.75 76 ARG A C 1
ATOM 610 O O . ARG A 1 76 ? -10.385 -16.043 12.915 1.00 87.75 76 ARG A O 1
ATOM 617 N N . LEU A 1 77 ? -12.128 -16.292 11.512 1.00 88.69 77 LEU A N 1
ATOM 618 C CA . LEU A 1 77 ? -11.602 -15.378 10.507 1.00 88.69 77 LEU A CA 1
ATOM 619 C C . LEU A 1 77 ? -11.649 -13.948 11.060 1.00 88.69 77 LEU A C 1
ATOM 621 O O . LEU A 1 77 ? -12.592 -13.570 11.760 1.00 88.69 77 LEU A O 1
ATOM 625 N N . ARG A 1 78 ? -10.610 -13.177 10.754 1.00 90.0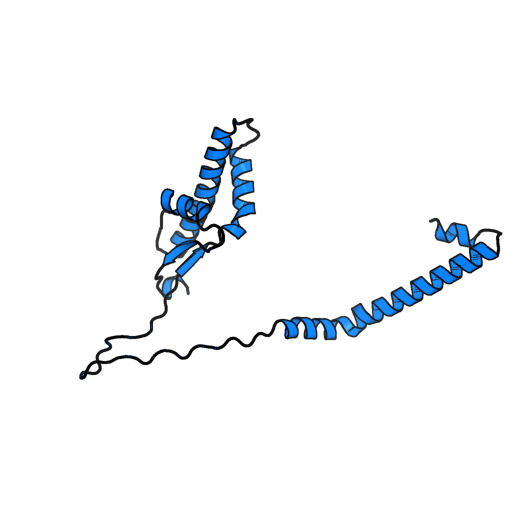6 78 ARG A N 1
ATOM 626 C CA . ARG A 1 78 ? -10.503 -11.758 11.077 1.00 90.06 78 ARG A CA 1
ATOM 627 C C . ARG A 1 78 ? -10.001 -11.043 9.835 1.00 90.06 78 ARG A C 1
ATOM 629 O O . ARG A 1 78 ? -8.972 -11.435 9.286 1.00 90.06 78 ARG A O 1
ATOM 636 N N . PHE A 1 79 ? -10.728 -10.018 9.414 1.00 92.69 79 PHE A N 1
ATOM 637 C CA . PHE A 1 79 ? -10.371 -9.202 8.265 1.00 92.69 79 PHE A CA 1
ATOM 638 C C . PHE A 1 79 ? -10.002 -7.800 8.741 1.00 92.69 79 PHE A C 1
ATOM 640 O O . PHE A 1 79 ? -10.779 -7.152 9.437 1.00 92.69 79 PHE A O 1
ATOM 647 N N . ASP A 1 80 ? -8.818 -7.334 8.359 1.00 93.69 80 ASP A N 1
ATOM 648 C CA . ASP A 1 80 ? -8.293 -6.027 8.743 1.00 93.69 80 ASP A CA 1
ATOM 649 C C . ASP A 1 80 ? -7.877 -5.266 7.469 1.00 93.69 80 ASP A C 1
ATOM 651 O O . ASP A 1 80 ? -7.321 -5.854 6.538 1.00 93.69 80 ASP A O 1
ATOM 655 N N . VAL A 1 81 ? -8.115 -3.950 7.423 1.00 94.12 81 VAL A N 1
ATOM 656 C CA . VAL A 1 81 ? -7.575 -3.077 6.368 1.00 94.12 81 VAL A CA 1
ATOM 657 C C . VAL A 1 81 ? -6.284 -2.442 6.852 1.00 94.12 81 VAL A C 1
ATOM 659 O O . VAL A 1 81 ? -6.250 -1.682 7.827 1.00 94.12 81 VAL A O 1
ATOM 662 N N . HIS A 1 82 ? -5.225 -2.702 6.095 1.00 94.88 82 HIS A N 1
ATOM 663 C CA . HIS A 1 82 ? -3.898 -2.165 6.321 1.00 94.88 82 HIS A CA 1
ATOM 664 C C . HIS A 1 82 ? -3.484 -1.241 5.181 1.00 94.88 82 HIS A C 1
ATOM 666 O O . HIS A 1 82 ? -3.669 -1.556 4.009 1.00 94.88 82 HIS A O 1
ATOM 672 N N . MET A 1 83 ? -2.881 -0.108 5.532 1.00 94.00 83 MET A N 1
ATOM 673 C CA . MET A 1 83 ? -2.395 0.874 4.574 1.00 94.00 83 MET A CA 1
ATOM 674 C C . MET A 1 83 ? -0.869 0.947 4.609 1.00 94.00 83 MET A C 1
ATOM 676 O O . MET A 1 83 ? -0.261 1.231 5.646 1.00 94.00 83 MET A O 1
ATOM 680 N N . TYR A 1 84 ? -0.246 0.705 3.458 1.00 95.25 84 TYR A N 1
ATOM 681 C CA . TYR A 1 84 ? 1.199 0.794 3.282 1.00 95.25 84 TYR A CA 1
ATOM 682 C C . TYR A 1 84 ? 1.595 2.240 3.004 1.00 95.25 84 TYR A C 1
ATOM 684 O O . TYR A 1 84 ? 1.522 2.724 1.880 1.00 95.25 84 TYR A O 1
ATOM 692 N N . ILE A 1 85 ? 2.016 2.944 4.053 1.00 93.94 85 ILE A N 1
ATOM 693 C CA . ILE A 1 85 ? 2.352 4.374 3.990 1.00 93.94 85 ILE A CA 1
ATOM 694 C C . ILE A 1 85 ? 3.470 4.665 2.979 1.00 93.94 85 ILE A C 1
ATOM 696 O O . ILE A 1 85 ? 3.477 5.722 2.351 1.00 93.94 85 ILE A O 1
ATOM 700 N N . ASP A 1 86 ? 4.397 3.725 2.806 1.00 90.94 86 ASP A N 1
ATOM 701 C CA . ASP A 1 86 ? 5.532 3.867 1.894 1.00 90.94 86 ASP A CA 1
ATOM 702 C C . ASP A 1 86 ? 5.111 3.909 0.411 1.00 90.94 86 ASP A C 1
ATOM 704 O O . ASP A 1 86 ? 5.701 4.645 -0.384 1.00 90.94 86 ASP A O 1
ATOM 708 N N . GLU A 1 87 ? 4.029 3.211 0.062 1.00 93.44 87 GLU A N 1
ATOM 709 C CA . GLU A 1 87 ? 3.441 3.200 -1.287 1.00 93.44 87 GLU A CA 1
ATOM 710 C C . GLU A 1 87 ? 2.689 4.502 -1.602 1.00 93.44 87 GLU A C 1
ATOM 712 O O . GLU A 1 87 ? 2.518 4.881 -2.758 1.00 93.44 87 GLU A O 1
ATOM 717 N N . LEU A 1 88 ? 2.275 5.250 -0.575 1.00 94.94 88 LEU A N 1
ATOM 718 C CA . LEU A 1 88 ? 1.525 6.499 -0.736 1.00 94.94 88 LEU A CA 1
ATOM 719 C C . LEU A 1 88 ? 2.417 7.723 -0.978 1.00 94.94 88 LEU A C 1
ATOM 721 O O . LEU A 1 88 ? 1.902 8.823 -1.191 1.00 94.94 88 LEU A O 1
ATOM 725 N N . ARG A 1 89 ? 3.747 7.565 -0.980 1.00 93.75 89 ARG A N 1
ATOM 726 C CA . ARG A 1 89 ? 4.701 8.667 -1.208 1.00 93.75 89 ARG A CA 1
ATOM 727 C C . ARG A 1 89 ? 4.389 9.507 -2.458 1.00 93.75 89 ARG A C 1
ATOM 729 O O . ARG A 1 89 ? 4.402 10.735 -2.331 1.00 93.75 89 ARG A O 1
ATOM 736 N N . PRO A 1 90 ? 4.050 8.922 -3.627 1.00 96.56 90 PRO A N 1
ATOM 737 C CA . PRO A 1 90 ? 3.678 9.709 -4.804 1.00 96.56 90 PRO A CA 1
ATOM 738 C C . PRO A 1 90 ? 2.400 10.534 -4.585 1.00 96.56 90 PRO A C 1
ATOM 740 O O . PRO A 1 90 ? 2.321 11.693 -4.998 1.00 96.56 90 PRO A O 1
ATOM 743 N N . LEU A 1 91 ? 1.411 9.977 -3.880 1.00 96.94 91 LEU A N 1
ATOM 744 C CA . LEU A 1 91 ? 0.157 10.668 -3.565 1.00 96.94 91 LEU A CA 1
ATOM 745 C C . LEU A 1 91 ? 0.382 11.823 -2.581 1.00 96.94 91 LEU A C 1
ATOM 747 O O . LEU A 1 91 ? -0.193 12.897 -2.742 1.00 96.94 91 LEU A O 1
ATOM 751 N N . PHE A 1 92 ? 1.273 11.647 -1.603 1.00 97.00 92 PHE A N 1
ATOM 752 C CA . PHE A 1 92 ? 1.653 12.722 -0.686 1.00 97.00 92 PHE A CA 1
ATOM 753 C C . PHE A 1 92 ? 2.328 13.877 -1.414 1.00 97.00 92 PHE A C 1
ATOM 755 O O . PHE A 1 92 ? 1.978 15.031 -1.180 1.00 97.00 92 PHE A O 1
ATOM 762 N N . TYR A 1 93 ? 3.273 13.574 -2.307 1.00 96.31 93 TYR A N 1
ATOM 763 C CA . TYR A 1 93 ? 3.980 14.593 -3.075 1.00 96.31 93 TYR A CA 1
ATOM 764 C C . TYR A 1 93 ? 3.035 15.374 -3.994 1.00 96.31 93 TYR A C 1
ATOM 766 O O . TYR A 1 93 ? 3.044 16.603 -3.991 1.00 96.31 93 TYR A O 1
ATOM 774 N N . THR A 1 94 ? 2.191 14.673 -4.753 1.00 97.19 94 THR A N 1
ATOM 775 C CA . THR A 1 94 ? 1.240 15.308 -5.680 1.00 97.19 94 THR A CA 1
ATOM 776 C C . THR A 1 94 ? 0.226 16.182 -4.946 1.00 97.19 94 THR A C 1
ATOM 778 O O . THR A 1 94 ? -0.005 17.322 -5.351 1.00 97.19 94 THR A O 1
ATOM 781 N N . HIS A 1 95 ? -0.329 15.696 -3.832 1.00 97.75 95 HIS A N 1
ATOM 782 C CA . HIS A 1 95 ? -1.258 16.478 -3.017 1.00 97.75 95 HIS A CA 1
ATOM 783 C C . HIS A 1 95 ? -0.572 17.672 -2.346 1.00 97.75 95 HIS A C 1
ATOM 785 O O . HIS A 1 95 ? -1.114 18.773 -2.357 1.00 97.75 95 HIS A O 1
ATOM 791 N N . TYR A 1 96 ? 0.657 17.498 -1.851 1.00 97.50 96 TYR A N 1
ATOM 792 C CA . TYR A 1 96 ? 1.466 18.597 -1.323 1.00 97.50 96 TYR A CA 1
ATOM 793 C C . TYR A 1 96 ? 1.720 19.681 -2.374 1.00 97.50 96 TYR A C 1
ATOM 795 O O . TYR A 1 96 ? 1.534 20.859 -2.084 1.00 97.50 96 TYR A O 1
ATOM 803 N N . MET A 1 97 ? 2.115 19.309 -3.597 1.00 96.88 97 MET A N 1
ATOM 804 C CA . MET A 1 97 ? 2.378 20.282 -4.662 1.00 96.88 97 MET A CA 1
ATOM 805 C C . MET A 1 97 ? 1.114 21.027 -5.081 1.00 96.88 97 MET A C 1
ATOM 807 O O . MET A 1 97 ? 1.169 22.240 -5.279 1.00 96.88 97 MET A O 1
ATOM 811 N N . ARG A 1 98 ? -0.030 20.333 -5.126 1.00 96.31 98 ARG A N 1
ATOM 812 C CA . ARG A 1 98 ? -1.336 20.960 -5.352 1.00 96.31 98 ARG A CA 1
ATOM 813 C C . ARG A 1 98 ? -1.671 21.970 -4.257 1.00 96.31 98 ARG A C 1
ATOM 815 O O . ARG A 1 98 ? -2.070 23.080 -4.569 1.00 96.31 98 ARG A O 1
ATOM 822 N N . LEU A 1 99 ? -1.485 21.608 -2.986 1.00 96.25 99 LEU A N 1
ATOM 823 C CA . LEU A 1 99 ? -1.735 22.526 -1.873 1.00 96.25 99 LEU A CA 1
ATOM 824 C C . LEU A 1 99 ? -0.740 23.690 -1.847 1.00 96.25 99 LEU A C 1
ATOM 826 O O . LEU A 1 99 ? -1.093 24.791 -1.433 1.00 96.25 99 LEU A O 1
ATOM 830 N N . LYS A 1 100 ? 0.512 23.465 -2.252 1.00 95.81 100 LYS A N 1
ATOM 831 C CA . LYS A 1 100 ? 1.538 24.508 -2.306 1.00 95.81 100 LYS A CA 1
ATOM 832 C C . LYS A 1 100 ? 1.199 25.563 -3.357 1.00 95.81 100 LYS A C 1
ATOM 834 O O . LYS A 1 100 ? 1.431 26.737 -3.086 1.00 95.81 100 LYS A O 1
ATOM 839 N N . ASP A 1 101 ? 0.654 25.150 -4.501 1.00 94.69 101 ASP A N 1
ATOM 840 C CA . ASP A 1 101 ? 0.146 26.029 -5.564 1.00 94.69 101 ASP A CA 1
ATOM 841 C C . ASP A 1 101 ? 1.144 27.132 -5.973 1.00 94.69 101 ASP A C 1
ATOM 843 O O . ASP A 1 101 ? 0.850 28.322 -5.999 1.00 94.69 101 ASP A O 1
ATOM 847 N N . GLY A 1 102 ? 2.414 26.756 -6.156 1.00 92.69 102 GLY A N 1
ATOM 848 C CA . GLY A 1 102 ? 3.480 27.690 -6.551 1.00 92.69 102 GLY A CA 1
ATOM 849 C C . GLY A 1 102 ? 3.930 28.701 -5.483 1.00 92.69 102 GLY A C 1
ATOM 850 O O . GLY A 1 102 ? 4.888 29.442 -5.715 1.00 92.69 102 GLY A O 1
ATOM 851 N N . ARG A 1 103 ? 3.321 28.716 -4.290 1.00 94.12 103 ARG A N 1
ATOM 852 C CA . ARG A 1 103 ? 3.667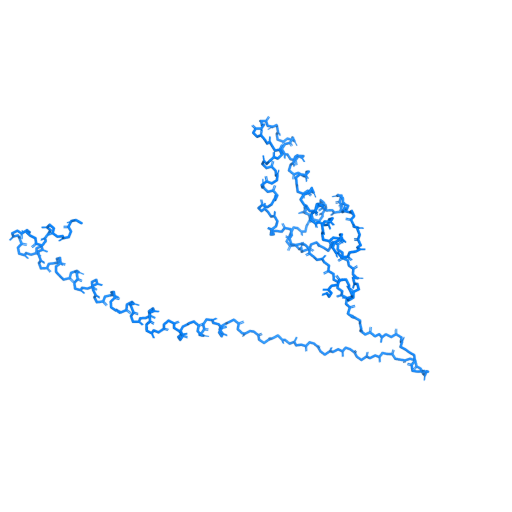 29.656 -3.213 1.00 94.12 103 ARG A CA 1
ATOM 853 C C . ARG A 1 103 ? 5.096 29.445 -2.703 1.00 94.12 103 ARG A C 1
ATOM 855 O O . ARG A 1 103 ? 5.550 28.315 -2.477 1.00 94.12 103 ARG A O 1
ATOM 862 N N . LYS A 1 104 ? 5.809 30.552 -2.470 1.00 93.19 104 LYS A N 1
ATOM 863 C CA . LYS A 1 104 ? 7.085 30.553 -1.740 1.00 93.19 104 LYS A CA 1
ATOM 864 C C . LYS A 1 104 ? 6.785 30.563 -0.243 1.00 93.19 104 LYS A C 1
ATOM 866 O O . LYS A 1 104 ? 6.350 31.574 0.287 1.00 93.19 104 LYS A O 1
ATOM 871 N N . LEU A 1 105 ? 7.012 29.428 0.410 1.00 93.88 105 LEU A N 1
ATOM 872 C CA . LEU A 1 105 ? 6.735 29.221 1.833 1.00 93.88 105 LEU A CA 1
ATOM 873 C C . LEU A 1 105 ? 8.035 29.164 2.633 1.00 93.88 105 LEU A C 1
ATOM 875 O O . LEU A 1 105 ? 9.041 28.635 2.141 1.00 93.88 105 LEU A O 1
ATOM 879 N N . ARG A 1 106 ? 8.009 29.646 3.878 1.00 95.75 106 ARG A N 1
ATOM 880 C CA . ARG A 1 106 ? 9.099 29.450 4.841 1.00 95.75 106 ARG A CA 1
ATOM 881 C C . ARG A 1 106 ? 9.180 27.972 5.244 1.00 95.75 106 ARG A C 1
ATOM 883 O O . ARG A 1 106 ? 8.202 27.243 5.147 1.00 95.75 106 ARG A O 1
ATOM 890 N N . ARG A 1 107 ? 10.339 27.515 5.734 1.00 94.00 107 ARG A N 1
ATOM 891 C CA . ARG A 1 107 ? 10.545 26.112 6.157 1.00 94.00 107 ARG A CA 1
ATOM 892 C C . ARG A 1 107 ? 9.473 25.594 7.127 1.00 94.00 107 ARG A C 1
ATOM 894 O O . ARG A 1 107 ? 8.911 24.542 6.872 1.00 94.00 107 ARG A O 1
ATOM 901 N N . ALA A 1 108 ? 9.138 26.362 8.166 1.00 95.62 108 ALA A N 1
ATOM 902 C CA . ALA A 1 108 ? 8.107 25.968 9.132 1.00 95.62 108 ALA A CA 1
ATOM 903 C C . ALA A 1 108 ? 6.735 25.736 8.468 1.00 95.62 108 ALA A C 1
ATOM 905 O O . ALA A 1 108 ? 6.088 24.723 8.715 1.00 95.62 108 ALA A O 1
ATOM 906 N N . GLU A 1 109 ? 6.341 26.626 7.552 1.00 95.31 109 GLU A N 1
ATOM 907 C CA . GLU A 1 109 ? 5.096 26.497 6.788 1.00 95.31 109 GLU A CA 1
ATOM 908 C C . GLU A 1 109 ? 5.146 25.311 5.813 1.00 95.31 109 GLU A C 1
ATOM 910 O O . GLU A 1 109 ? 4.143 24.639 5.594 1.00 95.31 109 GLU A O 1
ATOM 915 N N . GLN A 1 110 ? 6.314 25.016 5.227 1.00 95.50 110 GLN A N 1
ATOM 916 C CA . GLN A 1 110 ? 6.495 23.840 4.370 1.00 95.50 110 GLN A CA 1
ATOM 917 C C . GLN A 1 110 ? 6.321 22.536 5.154 1.00 95.50 110 GLN A C 1
ATOM 919 O O . GLN A 1 110 ? 5.704 21.603 4.635 1.00 95.50 110 GLN A O 1
ATOM 924 N N . ASP A 1 111 ? 6.838 22.476 6.381 1.00 95.06 111 ASP A N 1
ATOM 925 C CA . ASP A 1 111 ? 6.730 21.303 7.246 1.00 95.06 111 ASP A CA 1
ATOM 926 C C . ASP A 1 111 ? 5.280 21.068 7.687 1.00 95.06 111 ASP A C 1
ATOM 928 O O . ASP A 1 111 ? 4.783 19.938 7.611 1.00 95.06 111 ASP A O 1
ATOM 932 N N . GLU A 1 112 ? 4.575 22.131 8.080 1.00 95.88 112 GLU A N 1
ATOM 933 C CA . GLU A 1 112 ? 3.157 22.090 8.449 1.00 95.88 112 GLU A CA 1
ATOM 934 C C . GLU A 1 112 ? 2.266 21.709 7.260 1.00 95.88 112 GLU A C 1
ATOM 936 O O . GLU A 1 112 ? 1.434 20.800 7.362 1.00 95.88 112 GLU A O 1
ATOM 941 N N . LEU A 1 113 ? 2.506 22.306 6.089 1.00 96.94 113 LEU A N 1
ATOM 942 C CA . LEU A 1 113 ? 1.816 21.941 4.856 1.00 96.94 113 LEU A CA 1
ATOM 943 C C . LEU A 1 113 ? 2.078 20.477 4.490 1.00 96.94 113 LEU A C 1
ATOM 945 O O . LEU A 1 113 ? 1.166 19.754 4.097 1.00 96.94 113 LEU A O 1
ATOM 949 N N . GLY A 1 114 ? 3.318 20.014 4.655 1.00 96.69 114 GLY A N 1
ATOM 950 C CA . GLY A 1 114 ? 3.697 18.626 4.430 1.00 96.69 114 GLY A CA 1
ATOM 951 C C . GLY A 1 114 ? 2.994 17.664 5.386 1.00 96.69 114 GLY A C 1
ATOM 952 O O . GLY A 1 114 ? 2.605 16.572 4.971 1.00 96.69 114 GLY A O 1
ATOM 953 N N . ARG A 1 115 ? 2.841 18.028 6.667 1.00 96.62 115 ARG A N 1
ATOM 954 C CA . ARG A 1 115 ? 2.066 17.248 7.651 1.00 96.62 115 ARG A CA 1
ATOM 955 C C . ARG A 1 115 ? 0.605 17.156 7.231 1.00 96.62 115 ARG A C 1
ATOM 957 O O . ARG A 1 115 ? 0.103 16.045 7.063 1.00 96.62 115 ARG A O 1
ATOM 964 N N . THR A 1 116 ? -0.001 18.301 6.944 1.00 96.94 116 THR A N 1
ATOM 965 C CA . THR A 1 116 ? -1.400 18.414 6.525 1.00 96.94 116 THR A CA 1
ATOM 966 C C . THR A 1 116 ? -1.671 17.611 5.254 1.00 96.94 116 THR A C 1
ATOM 968 O O . THR A 1 116 ? -2.601 16.812 5.210 1.00 96.94 116 THR A O 1
ATOM 971 N N . ALA A 1 117 ? -0.813 17.739 4.237 1.00 97.62 117 ALA A N 1
ATOM 972 C CA . ALA A 1 117 ? -0.963 17.031 2.969 1.00 97.62 117 ALA A CA 1
ATOM 973 C C . ALA A 1 117 ? -0.970 15.506 3.155 1.00 97.62 117 ALA A C 1
ATOM 975 O O . ALA A 1 117 ? -1.815 14.808 2.598 1.00 97.62 117 ALA A O 1
ATOM 976 N N . ARG A 1 118 ? -0.042 14.988 3.969 1.00 97.12 118 ARG A N 1
ATOM 977 C CA . ARG A 1 118 ? 0.043 13.554 4.277 1.00 97.12 118 ARG A CA 1
ATOM 978 C C . ARG A 1 118 ? -1.208 13.066 4.999 1.00 97.12 118 ARG A C 1
ATOM 980 O O . ARG A 1 118 ? -1.767 12.050 4.598 1.00 97.12 118 ARG A O 1
ATOM 987 N N . TYR A 1 119 ? -1.652 13.791 6.025 1.00 97.56 119 TYR A N 1
ATOM 988 C CA . TYR A 1 119 ? -2.847 13.422 6.781 1.00 97.56 119 TYR A CA 1
ATOM 989 C C . TYR A 1 119 ? -4.100 13.433 5.900 1.00 97.56 119 TYR A C 1
ATOM 991 O O . TYR A 1 119 ? -4.831 12.449 5.881 1.00 97.56 119 TYR A O 1
ATOM 999 N N . GLN A 1 120 ? -4.303 14.479 5.096 1.00 97.69 120 GLN A N 1
ATOM 1000 C CA . GLN A 1 120 ? -5.463 14.587 4.209 1.00 97.69 120 GLN A CA 1
ATOM 1001 C C . GLN A 1 120 ? -5.547 13.437 3.201 1.00 97.69 120 GLN A C 1
ATOM 1003 O O . GLN A 1 120 ? -6.627 12.894 2.994 1.00 97.69 120 GLN A O 1
ATOM 1008 N N . VAL A 1 121 ? -4.427 13.024 2.598 1.00 97.38 121 VAL A N 1
ATOM 1009 C CA . VAL A 1 121 ? -4.419 11.884 1.663 1.00 97.38 121 VAL A CA 1
ATOM 1010 C C . VAL A 1 121 ? -4.884 10.606 2.359 1.00 97.38 121 VAL A C 1
ATOM 1012 O O . VAL A 1 121 ? -5.779 9.926 1.861 1.00 97.38 121 VAL A O 1
ATOM 1015 N N . VAL A 1 122 ? -4.306 10.288 3.520 1.00 96.75 122 VAL A N 1
ATOM 1016 C CA . VAL A 1 122 ? -4.638 9.060 4.260 1.00 96.75 122 VAL A CA 1
ATOM 1017 C C . VAL A 1 122 ? -6.058 9.122 4.817 1.00 96.75 122 VAL A C 1
ATOM 1019 O O . VAL A 1 122 ? -6.781 8.132 4.731 1.00 96.75 122 VAL A O 1
ATOM 1022 N N . SER A 1 123 ? -6.488 10.275 5.327 1.00 97.25 123 SER A N 1
ATOM 1023 C CA . SER A 1 123 ? -7.840 10.493 5.846 1.00 97.25 123 SER A CA 1
ATOM 1024 C C . SER A 1 123 ? -8.894 10.339 4.747 1.00 97.25 123 SER A C 1
ATOM 1026 O O . SER A 1 123 ? -9.850 9.586 4.914 1.00 97.25 123 SER A O 1
ATOM 1028 N N . ASN A 1 124 ? -8.668 10.925 3.566 1.00 96.44 124 ASN A N 1
ATOM 1029 C CA . ASN A 1 124 ? -9.573 10.789 2.424 1.00 96.44 124 ASN A CA 1
ATOM 1030 C C . ASN A 1 124 ? -9.661 9.341 1.925 1.00 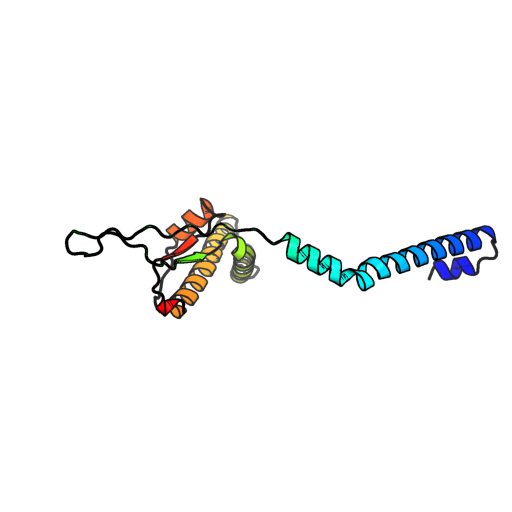96.44 124 ASN A C 1
ATOM 1032 O O . ASN A 1 124 ? -10.758 8.846 1.676 1.00 96.44 124 ASN A O 1
ATOM 1036 N N . LEU A 1 125 ? -8.524 8.648 1.798 1.00 95.94 125 LEU A N 1
ATOM 1037 C CA . LEU A 1 125 ? -8.501 7.235 1.404 1.00 95.94 125 LEU A CA 1
ATOM 1038 C C . LEU A 1 125 ? -9.203 6.353 2.440 1.00 95.94 125 LEU A C 1
ATOM 1040 O O . LEU A 1 125 ? -9.993 5.486 2.076 1.00 95.94 125 LEU A O 1
ATOM 1044 N N . THR A 1 126 ? -8.946 6.605 3.724 1.00 95.94 126 THR A N 1
ATOM 1045 C CA . THR A 1 126 ? -9.613 5.917 4.834 1.00 95.94 126 THR A CA 1
ATOM 1046 C C . THR A 1 126 ? -11.115 6.111 4.741 1.00 95.94 126 THR A C 1
ATOM 1048 O O . THR A 1 126 ? -11.846 5.128 4.729 1.00 95.94 126 THR A O 1
ATOM 1051 N N . MET A 1 127 ? -11.574 7.353 4.582 1.00 96.31 127 MET A N 1
ATOM 1052 C CA . MET A 1 127 ? -12.991 7.667 4.457 1.00 96.31 127 MET A CA 1
ATOM 1053 C C . MET A 1 127 ? -13.618 6.932 3.266 1.00 96.31 127 MET A C 1
ATOM 1055 O O . MET A 1 127 ? -14.615 6.236 3.439 1.00 96.31 127 MET A O 1
ATOM 1059 N N . GLN A 1 128 ? -13.002 7.000 2.082 1.00 95.25 128 GLN A N 1
ATOM 1060 C CA . GLN A 1 128 ? -13.494 6.320 0.877 1.00 95.25 128 GLN A CA 1
ATOM 1061 C C . GLN A 1 128 ? -13.633 4.807 1.065 1.00 95.25 128 GLN A C 1
ATOM 1063 O O . GLN A 1 128 ? -14.651 4.231 0.681 1.00 95.25 128 GLN A O 1
ATOM 1068 N N . VAL A 1 129 ? -12.625 4.161 1.653 1.00 93.75 129 VAL A N 1
ATOM 1069 C CA . VAL A 1 129 ? -12.658 2.718 1.922 1.00 93.75 129 VAL A CA 1
ATOM 1070 C C . VAL A 1 129 ? -13.705 2.399 2.987 1.00 93.75 129 VAL A C 1
ATOM 1072 O O . VAL A 1 129 ? -14.513 1.498 2.800 1.00 93.75 129 VAL A O 1
ATOM 1075 N N . SER A 1 130 ? -13.750 3.180 4.061 1.00 94.38 130 SER A N 1
ATOM 1076 C CA . SER A 1 130 ? -14.665 2.973 5.185 1.00 94.38 130 SER A CA 1
ATOM 1077 C C . SER A 1 130 ? -16.140 3.076 4.774 1.00 94.38 130 SER A C 1
ATOM 1079 O O . SER A 1 130 ? -16.960 2.257 5.187 1.00 94.38 130 SER A O 1
ATOM 1081 N N . LEU A 1 131 ? -16.464 4.010 3.873 1.00 94.44 131 LEU A N 1
ATOM 1082 C CA . LEU A 1 131 ? -17.798 4.159 3.294 1.00 94.44 131 LEU A CA 1
ATOM 1083 C C . LEU A 1 131 ? -18.183 2.946 2.444 1.00 94.44 131 LEU A C 1
ATOM 1085 O O . LEU A 1 131 ? -19.305 2.460 2.550 1.00 94.44 131 LEU A O 1
ATOM 1089 N N . ARG A 1 132 ? -17.253 2.425 1.633 1.00 92.44 132 ARG A N 1
ATOM 1090 C CA . ARG A 1 132 ? -17.491 1.221 0.817 1.00 92.44 132 ARG A CA 1
ATOM 1091 C C . ARG A 1 132 ? -17.694 -0.030 1.665 1.00 92.44 132 ARG A C 1
ATOM 1093 O O . ARG A 1 132 ? -18.482 -0.884 1.289 1.00 92.44 132 ARG A O 1
ATOM 1100 N N . LEU A 1 133 ? -17.018 -0.111 2.808 1.00 92.00 133 LEU A N 1
ATOM 1101 C CA . LEU A 1 133 ? -17.149 -1.211 3.766 1.00 92.00 133 LEU A CA 1
ATOM 1102 C C . LEU A 1 133 ? -18.351 -1.044 4.717 1.00 92.00 133 LEU A C 1
ATOM 1104 O O . LEU A 1 133 ? -18.538 -1.855 5.625 1.00 92.00 133 LEU A O 1
ATOM 1108 N N . GLY A 1 134 ? -19.157 0.011 4.550 1.00 89.94 134 GLY A N 1
ATOM 1109 C CA . GLY A 1 134 ? -20.356 0.259 5.356 1.00 89.94 134 GLY A CA 1
ATOM 1110 C C . GLY A 1 134 ? -20.085 0.682 6.804 1.00 89.94 134 GLY A C 1
ATOM 1111 O O . GLY A 1 134 ? -21.009 0.702 7.611 1.00 89.94 134 GLY A O 1
ATOM 1112 N N . GLN A 1 135 ? -18.843 1.032 7.148 1.00 89.00 135 GLN A N 1
ATOM 1113 C CA . GLN A 1 135 ? -18.465 1.494 8.483 1.00 89.00 135 GLN A CA 1
ATOM 1114 C C . GLN A 1 135 ? -17.654 2.787 8.361 1.00 89.00 135 GLN A C 1
ATOM 1116 O O . GLN A 1 135 ? -16.427 2.720 8.321 1.00 89.00 135 GLN A O 1
ATOM 1121 N N . PRO A 1 136 ? -18.310 3.961 8.297 1.00 90.12 136 PRO A N 1
ATOM 1122 C CA . PRO A 1 136 ? -17.621 5.239 8.177 1.00 90.12 136 PRO A CA 1
ATOM 1123 C C . PRO A 1 136 ? -16.619 5.430 9.318 1.00 90.12 136 PRO A C 1
ATOM 1125 O O . PRO A 1 136 ? -16.978 5.343 10.494 1.00 90.12 136 PRO A O 1
ATOM 1128 N N . LEU A 1 137 ? -15.363 5.693 8.968 1.00 92.81 137 LEU A N 1
ATOM 1129 C CA . LEU A 1 137 ? -14.282 5.879 9.926 1.00 92.81 137 LEU A CA 1
ATOM 1130 C C . LEU A 1 137 ? -13.556 7.190 9.644 1.00 92.81 137 LEU A C 1
ATOM 1132 O O . LEU A 1 137 ? -13.019 7.405 8.557 1.00 92.81 137 LEU A O 1
ATOM 1136 N N . VAL A 1 138 ? -13.488 8.039 10.667 1.00 93.81 138 VAL A N 1
ATOM 1137 C CA . VAL A 1 138 ? -12.618 9.214 10.671 1.00 93.81 138 VAL A CA 1
ATOM 1138 C C . VAL A 1 138 ? -11.264 8.805 11.237 1.00 93.81 138 VAL A C 1
ATOM 1140 O O . VAL A 1 138 ? -11.178 8.220 12.317 1.00 93.81 138 VAL A O 1
ATOM 1143 N N . LEU A 1 139 ? -10.202 9.088 10.487 1.00 94.69 139 LEU A N 1
ATOM 1144 C CA . LEU A 1 139 ? -8.840 8.801 10.914 1.00 94.69 139 LEU A CA 1
ATOM 1145 C C . LEU A 1 139 ? -8.400 9.798 11.990 1.00 94.69 139 LEU A C 1
ATOM 1147 O O . LEU A 1 139 ? -8.493 11.002 11.787 1.00 94.69 139 LEU A O 1
ATOM 1151 N N . ASP A 1 140 ? -7.849 9.295 13.090 1.00 95.62 140 ASP A N 1
ATOM 1152 C CA . ASP A 1 140 ? -7.215 10.136 14.105 1.00 95.62 140 ASP A CA 1
ATOM 1153 C C . ASP A 1 140 ? -5.865 10.690 13.608 1.00 95.62 140 ASP A C 1
ATOM 1155 O O . ASP A 1 140 ? -4.974 9.938 13.186 1.00 95.62 140 ASP A O 1
ATOM 1159 N N . GLU A 1 141 ? -5.719 12.016 13.641 1.00 95.62 141 GLU A N 1
ATOM 1160 C CA . GLU A 1 141 ? -4.556 12.725 13.101 1.00 95.62 141 GLU A CA 1
ATOM 1161 C C . GLU A 1 141 ? -3.277 12.472 13.909 1.00 95.62 141 GLU A C 1
ATOM 1163 O O . GLU A 1 141 ? -2.206 12.229 13.336 1.00 95.62 141 GLU A O 1
ATOM 1168 N N . GLU A 1 142 ? -3.369 12.482 15.241 1.00 95.38 142 GLU A N 1
ATOM 1169 C CA . GLU A 1 142 ? -2.214 12.293 16.118 1.00 95.38 142 GLU A CA 1
ATOM 1170 C C . GLU A 1 142 ? -1.666 10.868 15.998 1.00 95.38 142 GLU A C 1
ATOM 1172 O O . GLU A 1 142 ? -0.454 10.658 15.845 1.00 95.38 142 GLU A O 1
ATOM 1177 N N . LYS A 1 143 ? -2.564 9.879 15.976 1.00 94.31 143 LYS A N 1
ATOM 1178 C CA . LYS A 1 143 ? -2.249 8.472 15.739 1.00 94.31 143 LYS A CA 1
ATOM 1179 C C . LYS A 1 143 ? -1.570 8.292 14.387 1.00 94.31 143 LYS A C 1
ATOM 1181 O O . LYS A 1 143 ? -0.549 7.599 14.313 1.00 94.31 143 LYS A O 1
ATOM 1186 N N . PHE A 1 144 ? -2.088 8.924 13.330 1.00 96.31 144 PHE A N 1
ATOM 1187 C CA . PHE A 1 144 ? -1.473 8.875 12.005 1.00 96.31 144 PHE A CA 1
ATOM 1188 C C . PHE A 1 144 ? -0.054 9.446 12.015 1.00 96.31 144 PHE A C 1
ATOM 1190 O O . PHE A 1 144 ? 0.884 8.783 11.566 1.00 96.31 144 PHE A O 1
ATOM 1197 N N . HIS A 1 145 ? 0.134 10.652 12.547 1.00 95.88 145 HIS A N 1
ATOM 1198 C CA . HIS A 1 145 ? 1.449 11.282 12.573 1.00 95.88 145 HIS A CA 1
ATOM 1199 C C . HIS A 1 145 ? 2.448 10.497 13.416 1.00 95.88 145 HIS A C 1
ATOM 1201 O O . HIS A 1 145 ? 3.576 10.266 12.973 1.00 95.88 145 HIS A O 1
ATOM 1207 N N . THR A 1 146 ? 2.025 10.017 14.581 1.00 95.88 146 THR A N 1
ATOM 1208 C CA . THR A 1 146 ? 2.853 9.168 15.438 1.00 95.88 146 THR A CA 1
ATOM 1209 C C . THR A 1 146 ? 3.306 7.915 14.692 1.00 95.88 146 THR A C 1
ATOM 1211 O O . THR A 1 146 ? 4.498 7.595 14.705 1.00 95.88 146 THR A O 1
ATOM 1214 N N . HIS A 1 147 ? 2.396 7.240 13.981 1.00 95.56 147 HIS A N 1
ATOM 1215 C CA . HIS A 1 147 ? 2.734 6.072 13.164 1.00 95.56 147 HIS A CA 1
ATOM 1216 C C . HIS A 1 147 ? 3.674 6.431 12.008 1.00 95.56 147 HIS A C 1
ATOM 1218 O O . HIS A 1 147 ? 4.695 5.773 11.819 1.00 95.56 147 HIS A O 1
ATOM 1224 N N . TYR A 1 148 ? 3.394 7.509 11.275 1.00 95.06 148 TYR A N 1
ATOM 1225 C CA . TYR A 1 148 ? 4.209 7.953 10.142 1.00 95.06 148 TYR A CA 1
ATOM 1226 C C . TYR A 1 148 ? 5.665 8.244 10.537 1.00 95.06 148 TYR A C 1
ATOM 1228 O O . TYR A 1 148 ? 6.592 7.922 9.786 1.00 95.06 148 TYR A O 1
ATOM 1236 N N . TYR A 1 149 ? 5.882 8.877 11.694 1.00 93.75 149 TYR A N 1
ATOM 1237 C CA . TYR A 1 149 ? 7.223 9.250 12.148 1.00 93.75 149 TYR A CA 1
ATOM 1238 C C . TYR A 1 149 ? 7.957 8.106 12.841 1.00 93.75 149 TYR A C 1
ATOM 1240 O O . TYR A 1 149 ? 9.150 7.937 12.604 1.00 93.75 149 TYR A O 1
ATOM 1248 N N . LYS A 1 150 ? 7.267 7.299 13.657 1.00 94.69 150 LYS A N 1
ATOM 1249 C CA . LYS A 1 150 ? 7.910 6.213 14.413 1.00 94.69 150 LYS A CA 1
ATOM 1250 C C . LYS A 1 150 ? 8.003 4.898 13.634 1.00 94.69 150 LYS A C 1
ATOM 1252 O O . LYS A 1 150 ? 8.857 4.077 13.948 1.00 94.69 150 LYS A O 1
ATOM 1257 N N . ARG A 1 151 ? 7.104 4.654 12.673 1.00 92.56 151 ARG A N 1
ATOM 1258 C CA . ARG A 1 151 ? 6.850 3.318 12.098 1.00 92.56 151 ARG A CA 1
ATOM 1259 C C . ARG A 1 151 ? 6.521 3.327 10.598 1.00 92.56 151 ARG A C 1
ATOM 1261 O O . ARG A 1 151 ? 5.730 2.510 10.128 1.00 92.56 151 ARG A O 1
ATOM 1268 N N . ARG A 1 152 ? 7.161 4.212 9.826 1.00 88.62 152 ARG A N 1
ATOM 1269 C CA . ARG A 1 152 ? 6.883 4.427 8.388 1.00 88.62 152 ARG A CA 1
ATOM 1270 C C . ARG A 1 152 ? 6.866 3.158 7.527 1.00 88.62 152 ARG A C 1
ATOM 1272 O O . ARG A 1 152 ? 6.035 3.053 6.636 1.00 88.62 152 ARG A O 1
ATOM 1279 N N . TYR A 1 153 ? 7.770 2.217 7.794 1.00 90.56 153 TYR A N 1
ATOM 1280 C CA . TYR A 1 153 ? 7.919 0.986 7.005 1.00 90.56 153 TYR A CA 1
ATOM 1281 C C . TYR A 1 153 ? 6.934 -0.120 7.392 1.00 90.56 153 TYR A C 1
ATOM 1283 O O . TYR A 1 153 ? 6.883 -1.154 6.735 1.00 90.56 153 TYR A O 1
ATOM 1291 N N . THR A 1 154 ? 6.158 0.074 8.461 1.00 93.75 154 THR A N 1
ATOM 1292 C CA . THR A 1 154 ? 5.126 -0.887 8.856 1.00 93.75 154 THR A CA 1
ATOM 1293 C C . THR A 1 154 ? 3.762 -0.424 8.360 1.00 93.75 154 THR A C 1
ATOM 1295 O O . THR A 1 154 ? 3.450 0.771 8.465 1.00 93.75 154 THR A O 1
ATOM 1298 N N . PRO A 1 155 ? 2.928 -1.343 7.851 1.00 95.19 155 PRO A N 1
ATOM 1299 C CA . PRO A 1 155 ? 1.581 -0.991 7.453 1.00 95.19 155 PRO A CA 1
ATOM 1300 C C . PRO A 1 155 ? 0.792 -0.479 8.660 1.00 95.19 155 PRO A C 1
ATOM 1302 O O . PRO A 1 155 ? 0.858 -1.032 9.761 1.00 95.19 155 PRO A O 1
ATOM 1305 N N . MET A 1 156 ? 0.034 0.591 8.451 1.00 93.88 156 MET A N 1
ATOM 1306 C CA . MET A 1 156 ? -0.861 1.128 9.465 1.00 93.88 156 MET A CA 1
ATOM 1307 C C . MET A 1 156 ? -2.193 0.385 9.386 1.00 93.88 156 MET A C 1
ATOM 1309 O O . MET A 1 156 ? -2.818 0.362 8.330 1.00 93.88 156 MET A O 1
ATOM 1313 N N . ALA A 1 157 ? -2.636 -0.225 10.485 1.00 93.31 157 ALA A N 1
ATOM 1314 C CA . ALA A 1 157 ? -3.987 -0.774 10.561 1.00 93.31 157 ALA A CA 1
ATOM 1315 C C . ALA A 1 157 ? -4.992 0.377 10.680 1.00 93.31 157 ALA A C 1
ATOM 1317 O O . ALA A 1 157 ? -4.934 1.155 11.638 1.00 93.31 157 ALA A O 1
ATOM 1318 N N . VAL A 1 158 ? -5.880 0.485 9.698 1.00 93.25 158 VAL A N 1
ATOM 1319 C CA . VAL A 1 158 ? -6.883 1.550 9.620 1.00 93.25 158 VAL A CA 1
ATOM 1320 C C . VAL A 1 158 ? -8.223 1.037 10.131 1.00 93.25 158 VAL A C 1
ATOM 1322 O O . VAL A 1 158 ? -8.843 1.686 10.964 1.00 93.25 158 VAL A O 1
ATOM 1325 N N . MET A 1 159 ? -8.619 -0.162 9.706 1.00 91.75 159 MET A N 1
ATOM 1326 C CA . MET A 1 159 ? -9.832 -0.839 10.165 1.00 91.75 159 MET A CA 1
ATOM 1327 C C . MET A 1 159 ? -9.472 -2.254 10.590 1.00 91.75 159 MET A C 1
ATOM 1329 O O . MET A 1 159 ? -8.580 -2.871 10.008 1.00 91.75 159 MET A O 1
ATOM 1333 N N . GLN A 1 160 ? -10.135 -2.749 11.624 1.00 91.75 160 GLN A N 1
ATOM 1334 C CA . GLN A 1 160 ? -9.860 -4.055 12.197 1.00 91.75 160 GLN A CA 1
ATOM 1335 C C . GLN A 1 160 ? -11.165 -4.777 12.485 1.00 91.75 160 GLN A C 1
ATOM 1337 O O . GLN A 1 160 ? -12.160 -4.135 12.809 1.00 91.75 160 GLN A O 1
ATOM 1342 N N . ASP A 1 161 ? -11.105 -6.101 12.442 1.00 90.88 161 ASP A N 1
ATOM 1343 C CA . ASP A 1 161 ? -12.200 -6.991 12.814 1.00 90.88 161 ASP A CA 1
ATOM 1344 C C . ASP A 1 161 ? -13.474 -6.806 11.975 1.00 90.88 161 ASP A C 1
ATOM 1346 O O . ASP A 1 161 ? -14.593 -6.786 12.485 1.00 90.88 161 ASP A O 1
ATOM 1350 N N . LEU A 1 162 ? -13.290 -6.661 10.663 1.00 91.00 162 LEU A N 1
ATOM 1351 C CA . LEU A 1 162 ? -14.376 -6.541 9.696 1.00 91.00 162 LEU A CA 1
ATOM 1352 C C . LEU A 1 162 ? -15.098 -7.881 9.533 1.00 91.00 162 LEU A C 1
ATOM 1354 O O . LEU A 1 162 ? -14.487 -8.955 9.571 1.00 91.00 162 LEU A O 1
ATOM 1358 N N . SER A 1 163 ? -16.408 -7.812 9.311 1.00 88.50 163 SER A N 1
ATOM 1359 C CA . SER A 1 163 ? -17.223 -8.997 9.064 1.00 88.50 163 SER A CA 1
ATOM 1360 C C . SER A 1 163 ? -17.013 -9.537 7.639 1.00 88.50 163 SER A C 1
ATOM 1362 O O . SER A 1 163 ? -16.745 -8.760 6.720 1.00 88.50 163 SER A O 1
ATOM 1364 N N . PRO A 1 164 ? -17.188 -10.855 7.408 1.00 86.56 164 PRO A N 1
ATOM 1365 C CA . PRO A 1 164 ? -17.057 -11.441 6.072 1.00 86.56 164 PRO A CA 1
ATOM 1366 C C . PRO A 1 164 ? -17.961 -10.780 5.021 1.00 86.56 164 PRO A C 1
ATOM 1368 O O . PRO A 1 164 ? -17.555 -10.626 3.877 1.00 86.56 164 PRO A O 1
ATOM 1371 N N . ALA A 1 165 ? -19.163 -10.346 5.416 1.00 86.44 165 ALA A N 1
ATOM 1372 C CA . ALA A 1 165 ? -20.123 -9.698 4.523 1.00 86.44 165 ALA A CA 1
ATOM 1373 C C . ALA A 1 165 ? -19.667 -8.316 4.025 1.00 86.44 165 ALA A C 1
ATOM 1375 O O . ALA A 1 165 ? -20.153 -7.854 3.004 1.00 86.44 165 ALA A O 1
ATOM 1376 N N . GLN A 1 166 ? -18.751 -7.654 4.737 1.00 84.81 166 GLN A N 1
ATOM 1377 C CA . GLN A 1 166 ? -18.205 -6.356 4.325 1.00 84.81 166 GLN A CA 1
ATOM 1378 C C . GLN A 1 166 ? -17.047 -6.494 3.331 1.00 84.81 166 GLN A C 1
ATOM 1380 O O . GLN A 1 166 ? -16.675 -5.511 2.700 1.00 84.81 166 GLN A O 1
ATOM 1385 N N . VAL A 1 167 ? -16.441 -7.681 3.239 1.00 83.00 167 VAL A N 1
ATOM 1386 C CA . VAL A 1 167 ? -15.245 -7.941 2.419 1.00 83.00 167 VAL A CA 1
ATOM 1387 C C . VAL A 1 167 ? -15.579 -8.749 1.156 1.00 83.00 167 VAL A C 1
ATOM 1389 O O . VAL A 1 167 ? -14.774 -8.761 0.226 1.00 83.00 167 VAL A O 1
ATOM 1392 N N . ALA A 1 168 ? -16.738 -9.415 1.133 1.00 72.50 168 ALA A N 1
ATOM 1393 C CA . ALA A 1 168 ? -17.268 -10.165 -0.008 1.00 72.50 168 ALA A CA 1
ATOM 1394 C C . ALA A 1 168 ? -17.842 -9.240 -1.091 1.00 72.50 168 ALA A C 1
ATOM 1396 O O . ALA A 1 168 ? -17.612 -9.549 -2.281 1.00 72.50 168 ALA A O 1
#

Organism: NCBI:txid408172

Foldseek 3Di:
DVLVVQCVDPDPVSNVVSVVVVVVVVVVVVVVCCVCPVCVVVVVVVVVVVPDDDDDDDDADDFDADPVRHTPDHDDDKDFDWAQLVVCVVVLVVQLCVVCVPDDDDPVVSVVSSLVSSQVSVQVVLQVLCVLLVHGDGDDSVVVVCCCVVPNRDIDTSGIRRDPVSVD